Protein AF-A0A914X5Y4-F1 (afdb_monomer)

Organism: NCBI:txid2011161

Solvent-accessible surface area (backbone atoms only — not comparable to full-atom values): 9619 Å² total; per-residue (Å²): 124,76,75,71,82,67,58,56,52,75,44,78,41,60,47,98,86,67,48,79,55,29,43,37,27,22,42,88,87,64,47,80,76,45,76,48,46,77,71,59,37,68,62,69,93,47,37,54,51,41,36,59,77,50,37,36,57,91,54,45,85,73,67,58,74,58,41,65,78,75,48,67,61,57,50,46,67,75,82,82,75,49,47,54,32,26,40,39,40,71,38,90,87,77,73,39,71,38,65,40,50,51,43,75,68,34,71,82,62,80,72,74,42,40,65,74,58,58,75,27,48,41,78,56,92,85,50,91,77,27,58,47,63,38,56,49,59,78,90,51,80,81,52,42,58,42,54,63,48,77,48,68,43,67,64,80,84,128

InterPro domains:
  IPR036691 Endonuclease/exonuclease/phosphatase superfamily [G3DSA:3.60.10.10] (30-157)
  IPR039737 Type I inositol 1,4,5-trisphosphate 5-phosphatase [PTHR12997] (7-156)

Foldseek 3Di:
DCVVQPDWDKDFDADPVRDGQKIWTAGPVRDTDDIDGALFADPDPCQQVCQQVVLVPVCVVVQDDCCCPVVVQQKDFDDPPEGAQAQWDQDPPPRFIGHDGRDDRHNPAGDIDGPVVVVFFDPPVPDPPAWDWYFDPSRDPPHRGTHIDIDGDTDDDD

pLDDT: mean 85.91, std 12.52, range [39.69, 96.5]

Structure (mmCIF, N/CA/C/O backbone):
data_AF-A0A914X5Y4-F1
#
_entry.id   AF-A0A914X5Y4-F1
#
loop_
_atom_site.group_PDB
_atom_site.id
_atom_site.type_symbol
_atom_site.label_atom_id
_atom_site.label_alt_id
_atom_site.label_comp_id
_atom_site.label_asym_id
_atom_site.label_entity_id
_atom_site.label_seq_id
_atom_site.pdbx_PDB_ins_code
_atom_site.Cartn_x
_atom_site.Cartn_y
_atom_site.Cartn_z
_atom_site.occupancy
_atom_site.B_iso_or_equiv
_atom_site.auth_seq_id
_atom_site.auth_comp_id
_atom_site.auth_asym_id
_atom_site.auth_atom_id
_atom_site.pdbx_PDB_model_num
ATOM 1 N N . ASP A 1 1 ? 6.096 -9.945 40.663 1.00 45.53 1 ASP A N 1
ATOM 2 C CA . ASP A 1 1 ? 4.893 -10.628 40.167 1.00 45.53 1 ASP A CA 1
ATOM 3 C C . ASP A 1 1 ? 4.306 -9.833 38.998 1.00 45.53 1 ASP A C 1
ATOM 5 O O . ASP A 1 1 ? 3.613 -8.843 39.199 1.00 45.53 1 ASP A O 1
ATOM 9 N N . PHE A 1 2 ? 4.709 -10.170 37.767 1.00 39.69 2 PHE A N 1
ATOM 10 C CA . PHE A 1 2 ? 4.357 -9.423 36.544 1.00 39.69 2 PHE A CA 1
ATOM 11 C C . PHE A 1 2 ? 2.876 -9.571 36.144 1.00 39.69 2 PHE A C 1
ATOM 13 O O . PHE A 1 2 ? 2.394 -8.830 35.288 1.00 39.69 2 PHE A O 1
ATOM 20 N N . ALA A 1 3 ? 2.141 -10.490 36.782 1.00 52.53 3 ALA A N 1
ATOM 21 C CA . ALA A 1 3 ? 0.744 -10.781 36.470 1.00 52.53 3 ALA A CA 1
ATOM 22 C C . ALA A 1 3 ? -0.216 -9.638 36.850 1.00 52.53 3 ALA A C 1
ATOM 24 O O . ALA A 1 3 ? -1.265 -9.469 36.230 1.00 52.53 3 ALA A O 1
ATOM 25 N N . HIS A 1 4 ? 0.138 -8.802 37.833 1.00 46.12 4 HIS A N 1
ATOM 26 C CA . HIS A 1 4 ? -0.716 -7.683 38.231 1.00 46.12 4 HIS A CA 1
ATOM 27 C C . HIS A 1 4 ? -0.605 -6.470 37.298 1.00 46.12 4 HIS A C 1
ATOM 29 O O . HIS A 1 4 ? -1.584 -5.733 37.155 1.00 46.12 4 HIS A O 1
ATOM 35 N N . THR A 1 5 ? 0.528 -6.263 36.628 1.00 51.12 5 THR A N 1
ATOM 36 C CA . THR A 1 5 ? 0.795 -5.060 35.819 1.00 51.12 5 THR A CA 1
ATOM 37 C C . THR A 1 5 ? 0.073 -5.060 34.464 1.00 51.12 5 THR A C 1
ATOM 39 O O . THR A 1 5 ? -0.031 -4.011 33.841 1.00 51.12 5 THR A O 1
ATOM 42 N N . GLN A 1 6 ? -0.491 -6.197 34.033 1.00 58.25 6 GLN A N 1
ATOM 43 C CA . GLN A 1 6 ? -1.189 -6.350 32.744 1.00 58.25 6 GLN A CA 1
ATOM 44 C C . GLN A 1 6 ? -2.707 -6.573 32.860 1.00 58.25 6 GLN A C 1
ATOM 46 O O . GLN A 1 6 ? -3.321 -7.111 31.941 1.00 58.25 6 GLN A O 1
ATOM 51 N N . ARG A 1 7 ? -3.354 -6.192 33.971 1.00 71.25 7 ARG A N 1
ATOM 52 C CA . ARG A 1 7 ? -4.825 -6.273 34.037 1.00 71.25 7 ARG A CA 1
ATOM 53 C C . ARG A 1 7 ? -5.444 -5.302 33.030 1.00 71.25 7 ARG A C 1
ATOM 55 O O . ARG A 1 7 ? -5.525 -4.108 33.306 1.00 71.25 7 ARG A O 1
ATOM 62 N N . ALA A 1 8 ? -5.859 -5.841 31.890 1.00 84.25 8 ALA A N 1
ATOM 63 C CA . ALA A 1 8 ? -6.696 -5.165 30.922 1.00 84.25 8 ALA A CA 1
ATOM 64 C C . ALA A 1 8 ? -8.167 -5.452 31.238 1.00 84.25 8 ALA A C 1
ATOM 66 O O . ALA A 1 8 ? -8.539 -6.594 31.523 1.00 84.25 8 ALA A O 1
ATOM 67 N N . THR A 1 9 ? -9.004 -4.424 31.180 1.00 90.75 9 THR A N 1
ATOM 68 C CA . THR A 1 9 ? -10.456 -4.581 31.296 1.00 90.75 9 THR A CA 1
ATOM 69 C C . THR A 1 9 ? -11.035 -4.715 29.896 1.00 90.75 9 THR A C 1
ATOM 71 O O . THR A 1 9 ? -10.708 -3.918 29.017 1.00 90.75 9 THR A O 1
ATOM 74 N N . SER A 1 10 ? -11.867 -5.735 29.686 1.00 92.81 10 SER A N 1
ATOM 75 C CA . SER A 1 10 ? -12.529 -5.987 28.403 1.00 92.81 10 SER A CA 1
ATOM 76 C C . SER A 1 10 ? -13.937 -5.400 28.405 1.00 92.81 10 SER A C 1
ATOM 78 O O . SER A 1 10 ? -14.666 -5.536 29.386 1.00 92.81 10 SER A O 1
ATOM 80 N N . TYR A 1 11 ? -14.317 -4.785 27.292 1.00 92.31 11 TYR A N 1
ATOM 81 C CA . TYR A 1 11 ? -15.613 -4.163 27.067 1.00 92.31 11 TYR A CA 1
ATOM 82 C C . TYR A 1 11 ? -16.183 -4.693 25.754 1.00 92.31 11 TYR A C 1
ATOM 84 O O . TYR A 1 11 ? -15.501 -4.664 24.729 1.00 92.31 11 TYR A O 1
ATOM 92 N N . ALA A 1 12 ? -17.425 -5.171 25.778 1.00 92.38 12 ALA A N 1
ATOM 93 C CA . ALA A 1 12 ? -18.160 -5.478 24.558 1.00 92.38 12 ALA A CA 1
ATOM 94 C C . ALA A 1 12 ? -18.824 -4.199 24.037 1.00 92.38 12 ALA A C 1
ATOM 96 O O . ALA A 1 12 ? -19.456 -3.469 24.804 1.00 92.38 12 ALA A O 1
ATOM 97 N N . LYS A 1 13 ? -18.692 -3.939 22.739 1.00 88.00 13 LYS A N 1
ATOM 98 C CA . LYS A 1 13 ? -19.536 -2.982 22.028 1.00 88.00 13 LYS A CA 1
ATOM 99 C C . LYS A 1 13 ? -20.733 -3.725 21.470 1.00 88.00 13 LYS A C 1
ATOM 101 O O . LYS A 1 13 ? -20.567 -4.743 20.801 1.00 88.00 13 LYS A O 1
ATOM 106 N N . THR A 1 14 ? -21.912 -3.216 21.786 1.00 90.12 14 THR A N 1
ATOM 107 C CA . THR A 1 14 ? -23.185 -3.763 21.328 1.00 90.12 14 THR A CA 1
ATOM 108 C C . THR A 1 14 ? -23.859 -2.769 20.395 1.00 90.12 14 THR A C 1
ATOM 110 O O . THR A 1 14 ? -23.837 -1.568 20.671 1.00 90.12 14 THR A O 1
ATOM 113 N N . GLY A 1 15 ? -24.396 -3.278 19.289 1.00 85.31 15 GLY A N 1
ATOM 114 C CA . GLY A 1 15 ? -25.206 -2.515 18.347 1.00 85.31 15 GLY A CA 1
ATOM 115 C C . GLY A 1 15 ? -26.594 -2.208 18.908 1.00 85.31 15 GLY A C 1
ATOM 116 O O . GLY A 1 15 ? -26.965 -2.662 19.995 1.00 85.31 15 GLY A O 1
ATOM 117 N N . GLU A 1 16 ? -27.386 -1.451 18.150 1.00 86.81 16 GLU A N 1
ATOM 118 C CA . GLU A 1 16 ? -28.755 -1.070 18.537 1.00 86.81 16 GLU A CA 1
ATOM 119 C C . GLU A 1 16 ? -29.694 -2.280 18.698 1.00 86.81 16 GLU A C 1
ATOM 121 O O . GLU A 1 16 ? -30.643 -2.235 19.478 1.00 86.81 16 GLU A O 1
ATOM 126 N N . ASP A 1 17 ? -29.406 -3.381 18.003 1.00 91.69 17 ASP A N 1
ATOM 127 C CA . ASP A 1 17 ? -30.137 -4.650 18.076 1.00 91.69 17 ASP A CA 1
ATOM 128 C C . ASP A 1 17 ? -29.648 -5.583 19.205 1.00 91.69 17 ASP A C 1
ATOM 130 O O . ASP A 1 17 ? -30.158 -6.693 19.370 1.00 91.69 17 ASP A O 1
ATOM 134 N N . GLY A 1 18 ? -28.662 -5.143 19.995 1.00 87.56 18 GLY A N 1
ATOM 135 C CA . GLY A 1 18 ? -28.056 -5.913 21.079 1.00 87.56 18 GLY A CA 1
ATOM 136 C C . GLY A 1 18 ? -27.002 -6.932 20.632 1.00 87.56 18 GLY A C 1
ATOM 137 O O . GLY A 1 18 ? -26.467 -7.654 21.479 1.00 87.56 18 GLY A O 1
ATOM 138 N N . THR A 1 19 ? -26.667 -7.004 19.341 1.00 89.62 19 THR A N 1
ATOM 139 C CA . THR A 1 19 ? -25.588 -7.874 18.851 1.00 89.62 19 THR A CA 1
ATOM 140 C C . THR A 1 19 ? -24.215 -7.327 19.236 1.00 89.62 19 THR A C 1
ATOM 142 O O . THR A 1 19 ? -24.016 -6.120 19.350 1.00 89.62 19 THR A O 1
ATOM 145 N N . ILE A 1 20 ? -23.244 -8.212 19.487 1.00 89.06 20 ILE A N 1
ATOM 146 C CA . ILE A 1 20 ? -21.866 -7.797 19.787 1.00 89.06 20 ILE A CA 1
ATOM 147 C C . ILE A 1 20 ? -21.171 -7.429 18.473 1.00 89.06 20 ILE A C 1
ATOM 149 O O . ILE A 1 20 ? -20.857 -8.303 17.669 1.00 89.06 20 ILE A O 1
ATOM 153 N N . GLU A 1 21 ? -20.881 -6.145 18.289 1.00 91.31 21 GLU A N 1
ATOM 154 C CA . GLU A 1 21 ? -20.208 -5.604 17.099 1.00 91.31 21 GLU A CA 1
ATOM 155 C C . GLU A 1 21 ? -18.690 -5.484 17.283 1.00 91.31 21 GLU A C 1
ATOM 157 O O . GLU A 1 21 ? -17.931 -5.356 16.316 1.00 91.31 21 GLU A O 1
ATOM 162 N N . GLY A 1 22 ? -18.219 -5.546 18.531 1.00 92.69 22 GLY A N 1
ATOM 163 C CA . GLY A 1 22 ? -16.795 -5.527 18.806 1.00 92.69 22 GLY A CA 1
ATOM 164 C C . GLY A 1 22 ? -16.408 -5.751 20.256 1.00 92.69 22 GLY A C 1
ATOM 165 O O . GLY A 1 22 ? -17.231 -5.769 21.171 1.00 92.69 22 GLY A O 1
ATOM 166 N N . ILE A 1 23 ? -15.108 -5.918 20.459 1.00 93.69 23 ILE A N 1
ATOM 167 C CA . ILE A 1 23 ? -14.472 -6.112 21.758 1.00 93.69 23 ILE A CA 1
ATOM 168 C C . ILE A 1 23 ? -13.321 -5.121 21.862 1.00 93.69 23 ILE A C 1
ATOM 170 O O . ILE A 1 23 ? -12.468 -5.050 20.979 1.00 93.69 23 ILE A O 1
ATOM 174 N N . GLU A 1 24 ? -13.264 -4.378 22.959 1.00 93.44 24 GLU A N 1
ATOM 175 C CA . GLU A 1 24 ? -12.184 -3.446 23.262 1.00 93.44 24 GLU A CA 1
ATOM 176 C C . GLU A 1 24 ? -11.546 -3.812 24.602 1.00 93.44 24 GLU A C 1
ATOM 178 O O . GLU A 1 24 ? -12.241 -4.062 25.584 1.00 93.44 24 GLU A O 1
ATOM 183 N N . GLN A 1 25 ? -10.218 -3.827 24.661 1.00 92.94 25 GLN A N 1
ATOM 184 C CA . GLN A 1 25 ? -9.470 -3.999 25.902 1.00 92.94 25 GLN A CA 1
ATOM 185 C C . GLN A 1 25 ? -8.720 -2.717 26.231 1.00 92.94 25 GLN A C 1
ATOM 187 O O . GLN A 1 25 ? -8.014 -2.172 25.377 1.00 92.94 25 GLN A O 1
ATOM 192 N N . ARG A 1 26 ? -8.853 -2.248 27.473 1.00 91.88 26 ARG A N 1
ATOM 193 C CA . ARG A 1 26 ? -8.152 -1.061 27.974 1.00 91.88 26 ARG A CA 1
ATOM 194 C C . ARG A 1 26 ? -7.227 -1.405 29.123 1.00 91.88 26 ARG A C 1
ATOM 196 O O . ARG A 1 26 ? -7.557 -2.264 29.940 1.00 91.88 26 ARG A O 1
ATOM 203 N N . ASP A 1 27 ? -6.098 -0.715 29.203 1.00 89.88 27 ASP A N 1
ATOM 204 C CA . ASP A 1 27 ? -5.248 -0.765 30.387 1.00 89.88 27 ASP A CA 1
ATOM 205 C C . ASP A 1 27 ? -5.843 0.037 31.560 1.00 89.88 27 ASP A C 1
ATOM 207 O O . ASP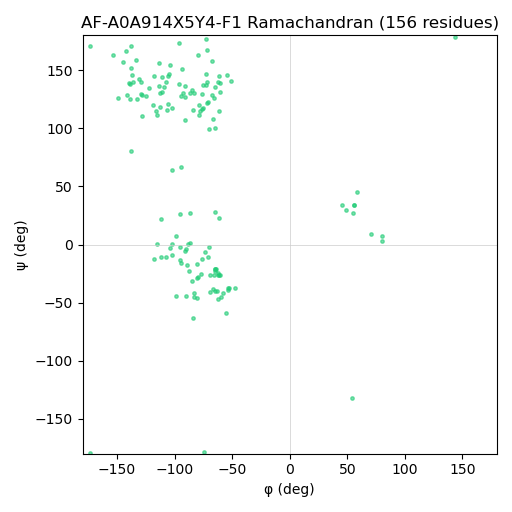 A 1 27 ? -6.928 0.616 31.476 1.00 89.88 27 ASP A O 1
ATOM 211 N N . ARG A 1 28 ? -5.113 0.075 32.678 1.00 88.00 28 ARG A N 1
ATOM 212 C CA . ARG A 1 28 ? -5.520 0.797 33.893 1.00 88.00 28 ARG A CA 1
ATOM 213 C C . ARG A 1 28 ? -5.606 2.315 33.716 1.00 88.00 28 ARG A C 1
ATOM 215 O O . ARG A 1 28 ? -6.304 2.960 34.489 1.00 88.00 28 ARG A O 1
ATOM 222 N N . GLU A 1 29 ? -4.904 2.872 32.734 1.00 89.06 29 GLU A N 1
ATOM 223 C CA . GLU A 1 29 ? -4.938 4.298 32.385 1.00 89.06 29 GLU A CA 1
ATOM 224 C C . GLU A 1 29 ? -6.058 4.601 31.372 1.00 89.06 29 GLU A C 1
ATOM 226 O O . GLU A 1 29 ? -6.235 5.742 30.953 1.00 89.06 29 GLU A O 1
ATOM 231 N N . GLY A 1 30 ? -6.830 3.585 30.968 1.00 86.50 30 GLY A N 1
ATOM 232 C CA . GLY A 1 30 ? -7.902 3.707 29.988 1.00 86.50 30 GLY A CA 1
ATOM 233 C C . GLY A 1 30 ? -7.421 3.713 28.536 1.00 86.50 30 GLY A C 1
ATOM 234 O O . GLY A 1 30 ? -8.236 3.926 27.634 1.00 86.50 30 GLY A O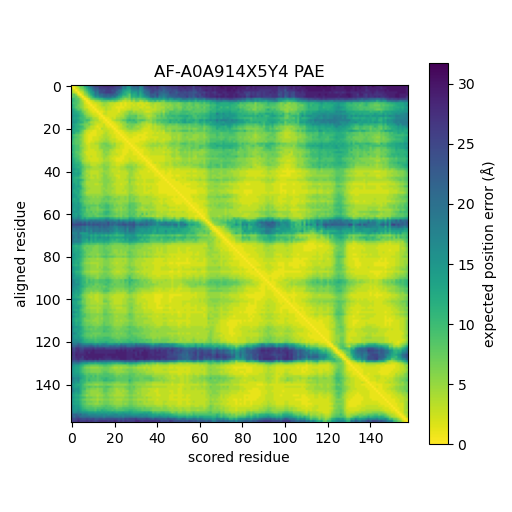 1
ATOM 235 N N . ARG A 1 31 ? -6.133 3.462 28.271 1.00 87.50 31 ARG A N 1
ATOM 236 C CA . ARG A 1 31 ? -5.598 3.390 26.905 1.00 87.50 31 ARG A CA 1
ATOM 237 C C . ARG A 1 31 ? -6.059 2.104 26.237 1.00 87.50 31 ARG A C 1
ATOM 239 O O . ARG A 1 31 ? -6.024 1.035 26.842 1.00 87.50 31 ARG A O 1
ATOM 246 N N . LYS A 1 32 ? -6.462 2.205 24.971 1.00 89.44 32 LYS A N 1
ATOM 247 C CA . LYS A 1 32 ? -6.871 1.050 24.163 1.00 89.44 32 LYS A CA 1
ATOM 248 C C . LYS A 1 32 ? -5.649 0.204 23.816 1.00 89.44 32 LYS A C 1
ATOM 250 O O . LYS A 1 32 ? -4.695 0.713 23.233 1.00 89.44 32 LYS A O 1
ATOM 255 N N . LEU A 1 33 ? -5.696 -1.067 24.194 1.00 87.75 33 LEU A N 1
ATOM 256 C CA . LEU A 1 33 ? -4.655 -2.055 23.916 1.00 87.75 33 LEU A CA 1
ATOM 257 C C . LEU A 1 33 ? -5.019 -2.924 22.716 1.00 87.75 33 LEU A C 1
ATOM 259 O O . LEU A 1 33 ? -4.177 -3.199 21.867 1.00 87.75 33 LEU A O 1
ATOM 263 N N . VAL A 1 34 ? -6.273 -3.373 22.678 1.00 89.50 34 VAL A N 1
ATOM 264 C CA . VAL A 1 34 ? -6.804 -4.258 21.642 1.00 89.50 34 VAL A CA 1
ATOM 265 C C . VAL A 1 34 ? -8.195 -3.773 21.277 1.00 89.50 34 VAL A C 1
ATOM 267 O O . VAL A 1 34 ? -8.990 -3.410 22.146 1.00 89.50 34 VAL A O 1
ATOM 270 N N . THR A 1 35 ? -8.511 -3.767 19.989 1.00 92.00 35 THR A N 1
ATOM 271 C CA . THR A 1 35 ? -9.876 -3.564 19.507 1.00 92.00 35 THR A CA 1
ATOM 272 C C . THR A 1 35 ? -10.134 -4.514 18.353 1.00 92.00 35 THR A C 1
ATOM 274 O O . THR A 1 35 ? -9.387 -4.524 17.377 1.00 92.00 35 THR A O 1
ATOM 277 N N . VAL A 1 36 ? -11.188 -5.309 18.479 1.00 91.94 36 VAL A N 1
ATOM 278 C CA . VAL A 1 36 ? -11.679 -6.221 17.448 1.00 91.94 36 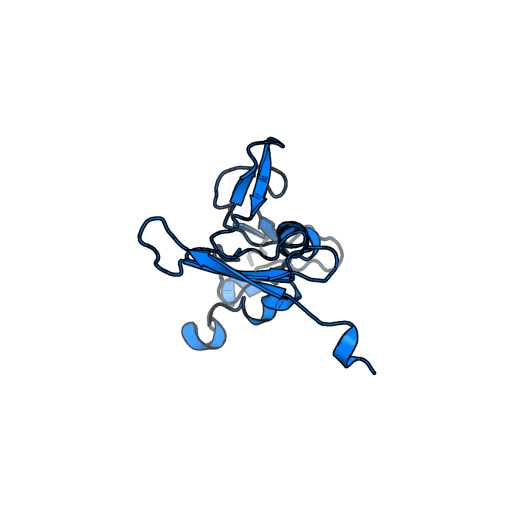VAL A CA 1
ATOM 279 C C . VAL A 1 36 ? -13.066 -5.743 17.065 1.00 91.94 36 VAL A C 1
ATOM 281 O O . VAL A 1 36 ? -13.963 -5.755 17.896 1.00 91.94 36 VAL A O 1
ATOM 284 N N . GLU A 1 37 ? -13.224 -5.294 15.829 1.00 91.50 37 GLU A N 1
ATOM 285 C CA . GLU A 1 37 ? -14.470 -4.764 15.273 1.00 91.50 37 GLU A CA 1
ATOM 286 C C . GLU A 1 37 ? -14.549 -5.168 13.798 1.00 91.50 37 GLU A C 1
ATOM 288 O O . GLU A 1 37 ? -13.521 -5.424 13.156 1.00 91.50 37 GLU A O 1
ATOM 293 N N . SER A 1 38 ? -15.757 -5.201 13.238 1.00 88.88 38 SER A N 1
ATOM 294 C CA . SER A 1 38 ? -15.927 -5.363 11.794 1.00 88.88 38 SER A CA 1
ATOM 295 C C . SER A 1 38 ? -15.296 -4.194 11.039 1.00 88.88 38 SER A C 1
ATOM 297 O O . SER A 1 38 ? -15.443 -3.045 11.446 1.00 88.88 38 SER A O 1
ATOM 299 N N . GLN A 1 39 ? -14.637 -4.480 9.912 1.00 89.75 39 GLN A N 1
ATOM 300 C CA . GLN A 1 39 ? -14.029 -3.461 9.044 1.00 89.75 39 GLN A CA 1
ATOM 301 C C . GLN A 1 39 ? -13.037 -2.538 9.774 1.00 89.75 39 GLN A C 1
ATOM 303 O O . GLN A 1 39 ? -12.932 -1.359 9.452 1.00 89.75 39 GLN A O 1
ATOM 308 N N . ARG A 1 40 ? -12.294 -3.054 10.760 1.00 91.69 40 ARG A N 1
ATOM 309 C CA . ARG A 1 40 ? -11.231 -2.306 11.436 1.00 91.69 40 ARG A CA 1
ATOM 310 C C . ARG A 1 40 ? -9.864 -2.876 11.090 1.00 91.69 40 ARG A C 1
ATOM 312 O O . ARG A 1 40 ? -9.611 -4.069 11.226 1.00 91.69 40 ARG A O 1
ATOM 319 N N . PHE A 1 41 ? -8.956 -1.989 10.719 1.00 93.38 41 PHE A N 1
ATOM 320 C CA . PHE A 1 41 ? -7.531 -2.243 10.623 1.00 93.38 41 PHE A CA 1
ATOM 321 C C . PHE A 1 41 ? -6.786 -1.035 11.197 1.00 93.38 41 PHE A C 1
ATOM 323 O O . PHE A 1 41 ? -6.353 -0.133 10.487 1.00 93.38 41 PHE A O 1
ATOM 330 N N . ASP A 1 42 ? -6.689 -0.990 12.522 1.00 92.56 42 ASP A N 1
ATOM 331 C CA . ASP A 1 42 ? -6.178 0.165 13.248 1.00 92.56 42 ASP A CA 1
ATOM 332 C C . ASP A 1 42 ? -5.162 -0.275 14.301 1.00 92.56 42 ASP A C 1
ATOM 334 O O . ASP A 1 42 ? -5.474 -1.076 15.177 1.00 92.56 42 ASP A O 1
ATOM 338 N N . LEU A 1 43 ? -3.960 0.299 14.240 1.00 92.06 43 LEU A N 1
ATOM 339 C CA . LEU A 1 43 ? -2.900 0.086 15.234 1.00 92.06 43 LEU A CA 1
ATOM 340 C C . LEU A 1 43 ? -2.928 1.200 16.295 1.00 92.06 43 LEU A C 1
ATOM 342 O O . LEU A 1 43 ? -1.903 1.563 16.868 1.00 92.06 43 LEU A O 1
ATOM 346 N N . HIS A 1 44 ? -4.095 1.805 16.510 1.00 91.25 44 HIS A N 1
ATOM 347 C CA . HIS A 1 44 ? -4.303 2.934 17.404 1.00 91.25 44 HIS A CA 1
ATOM 348 C C . HIS A 1 44 ? -3.357 4.102 17.074 1.00 91.25 44 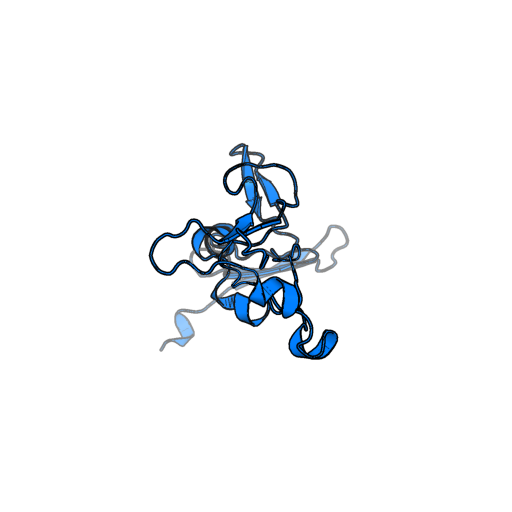HIS A C 1
ATOM 350 O O . HIS A 1 44 ? -3.229 4.521 15.920 1.00 91.25 44 HIS A O 1
ATOM 356 N N . THR A 1 45 ? -2.695 4.669 18.077 1.00 89.31 45 THR A N 1
ATOM 357 C CA . THR A 1 45 ? -1.875 5.879 17.937 1.00 89.31 45 THR A CA 1
ATOM 358 C C . THR A 1 45 ? -0.651 5.690 17.042 1.00 89.31 45 THR A C 1
ATOM 360 O O . THR A 1 45 ? -0.144 6.671 16.506 1.00 89.31 45 THR A O 1
ATOM 363 N N . ILE A 1 46 ? -0.193 4.453 16.825 1.00 92.12 46 ILE A N 1
ATOM 364 C CA . ILE A 1 46 ? 1.013 4.174 16.034 1.00 92.12 46 ILE A CA 1
ATOM 365 C C . ILE A 1 46 ? 0.726 3.852 14.564 1.00 92.12 46 ILE A C 1
ATOM 367 O O . ILE A 1 46 ? 1.674 3.644 13.817 1.00 92.12 46 ILE A O 1
ATOM 371 N N . HIS A 1 47 ? -0.538 3.808 14.129 1.00 93.94 47 HIS A N 1
ATOM 372 C CA . HIS A 1 47 ? -0.913 3.333 12.790 1.00 93.94 47 HIS A CA 1
ATOM 373 C C . HIS A 1 47 ? -0.187 4.071 11.655 1.00 93.94 47 HIS A C 1
ATOM 375 O O . HIS A 1 47 ? 0.574 3.463 10.899 1.00 93.94 47 HIS A O 1
ATOM 381 N N . ASP A 1 48 ? -0.341 5.393 11.583 1.00 93.56 48 ASP A N 1
ATOM 382 C CA . ASP A 1 48 ? 0.338 6.195 10.568 1.00 93.56 48 ASP A CA 1
ATOM 383 C C . ASP A 1 48 ? 1.855 6.177 10.738 1.00 93.56 48 ASP A C 1
ATOM 385 O O . ASP A 1 48 ? 2.575 6.060 9.752 1.00 93.56 48 ASP A O 1
ATOM 389 N N . TRP A 1 49 ? 2.363 6.236 11.971 1.00 93.75 49 TRP A N 1
ATOM 390 C CA . TRP A 1 49 ? 3.804 6.182 12.230 1.00 93.75 49 TRP A CA 1
ATOM 391 C C . TRP A 1 49 ? 4.426 4.879 11.709 1.00 93.75 49 TRP A C 1
ATOM 393 O O . TRP A 1 49 ? 5.453 4.909 11.026 1.00 93.75 49 TRP A O 1
ATOM 403 N N . PHE A 1 50 ? 3.769 3.749 11.966 1.00 95.38 50 PHE A N 1
ATOM 404 C CA . PHE A 1 50 ? 4.219 2.414 11.591 1.00 95.38 50 PHE A CA 1
ATOM 405 C C . PHE A 1 50 ? 4.328 2.257 10.070 1.00 95.38 50 PHE A C 1
ATOM 407 O O . PHE A 1 50 ? 5.351 1.788 9.563 1.00 95.38 50 PHE A O 1
ATOM 414 N N . PHE A 1 51 ? 3.308 2.686 9.322 1.00 94.44 51 PHE A N 1
ATOM 415 C CA . PHE A 1 51 ? 3.296 2.544 7.864 1.00 94.44 51 PHE A CA 1
ATOM 416 C C . PHE A 1 51 ? 4.011 3.678 7.128 1.00 94.44 51 PHE A C 1
ATOM 418 O O . PHE A 1 51 ? 4.604 3.430 6.081 1.00 94.44 51 PHE A O 1
ATOM 425 N N . ARG A 1 52 ? 4.006 4.907 7.655 1.00 91.81 52 ARG A N 1
ATOM 426 C CA . ARG A 1 52 ? 4.636 6.072 7.016 1.00 91.81 52 ARG A CA 1
ATOM 427 C C . ARG A 1 52 ? 6.120 6.158 7.327 1.00 91.81 52 ARG A C 1
ATOM 429 O O . ARG A 1 52 ? 6.932 6.066 6.413 1.00 91.81 52 ARG A O 1
ATOM 436 N N . LEU A 1 53 ? 6.473 6.327 8.602 1.00 90.50 53 LEU A N 1
ATOM 437 C CA . LEU A 1 53 ? 7.867 6.511 9.010 1.00 90.50 53 LEU A CA 1
ATOM 438 C C . LEU A 1 53 ? 8.588 5.167 9.090 1.00 90.50 53 LEU A C 1
ATOM 440 O O . LEU A 1 53 ? 9.674 5.010 8.540 1.00 90.50 53 LEU A O 1
ATOM 444 N N . GLY A 1 54 ? 7.940 4.180 9.709 1.00 92.44 54 GLY A N 1
ATOM 445 C CA . GLY A 1 54 ? 8.446 2.814 9.808 1.00 92.44 54 GLY A CA 1
ATOM 446 C C . GLY A 1 54 ? 8.357 2.024 8.504 1.00 92.44 54 GLY A C 1
ATOM 447 O O . GLY A 1 54 ? 8.855 0.901 8.456 1.00 92.44 54 GLY A O 1
ATOM 448 N N . ARG A 1 55 ? 7.718 2.574 7.456 1.00 92.25 55 ARG A N 1
ATOM 449 C CA . ARG A 1 55 ? 7.522 1.946 6.134 1.00 92.25 55 ARG A CA 1
ATOM 450 C C . ARG A 1 55 ? 7.065 0.488 6.237 1.00 92.25 55 ARG A C 1
ATOM 452 O O . ARG A 1 55 ? 7.522 -0.350 5.469 1.00 92.25 55 ARG A O 1
ATOM 459 N N . GLY A 1 56 ? 6.271 0.163 7.260 1.00 91.19 56 GLY A N 1
ATOM 460 C CA . GLY A 1 56 ? 5.800 -1.187 7.561 1.00 91.19 56 GLY A CA 1
ATOM 461 C C . GLY A 1 56 ? 6.886 -2.274 7.585 1.00 91.19 56 GLY A C 1
ATOM 462 O O . GLY A 1 56 ? 6.579 -3.425 7.278 1.00 91.19 56 GLY A O 1
ATOM 463 N N . GLN A 1 57 ? 8.144 -1.960 7.932 1.00 88.12 57 GLN A N 1
ATOM 464 C CA . GLN A 1 57 ? 9.266 -2.914 7.836 1.00 88.12 57 GLN A CA 1
ATOM 465 C C . GLN A 1 57 ? 8.992 -4.246 8.555 1.00 88.12 57 GLN A C 1
ATOM 467 O O . GLN A 1 57 ? 9.330 -5.306 8.035 1.00 88.12 57 GLN A O 1
ATOM 472 N N . MET A 1 58 ? 8.308 -4.219 9.704 1.00 88.12 58 MET A N 1
ATOM 473 C CA . MET A 1 58 ? 7.984 -5.432 10.471 1.00 88.12 58 MET A CA 1
ATOM 474 C C . MET A 1 58 ? 7.016 -6.385 9.751 1.00 88.12 58 MET A C 1
ATOM 476 O O . MET A 1 58 ? 7.041 -7.592 10.001 1.00 88.12 58 MET A O 1
ATOM 480 N N . VAL A 1 59 ? 6.175 -5.862 8.854 1.00 88.50 59 VAL A N 1
ATOM 481 C CA . VAL A 1 59 ? 5.217 -6.647 8.056 1.00 88.50 59 VAL A CA 1
ATOM 482 C C . VAL A 1 59 ? 5.665 -6.823 6.608 1.00 88.50 59 VAL A C 1
ATOM 484 O O . VAL A 1 59 ? 5.031 -7.560 5.859 1.00 88.50 59 VAL A O 1
ATOM 487 N N . LYS A 1 60 ? 6.798 -6.230 6.214 1.00 80.69 60 LYS A N 1
ATOM 488 C CA . LYS A 1 60 ? 7.325 -6.291 4.845 1.00 80.69 60 LYS A CA 1
ATOM 489 C C . LYS A 1 60 ? 7.636 -7.720 4.383 1.00 80.69 60 LYS A C 1
ATOM 491 O O . LYS A 1 60 ? 7.523 -8.011 3.201 1.00 80.69 60 LYS A O 1
ATOM 496 N N . LYS A 1 61 ? 7.936 -8.648 5.297 1.00 83.38 61 LYS A N 1
ATOM 497 C CA . LYS A 1 61 ? 8.073 -10.083 4.968 1.00 83.38 61 LYS A CA 1
ATOM 498 C C . LYS A 1 61 ? 6.787 -10.720 4.427 1.00 83.38 61 LYS A C 1
ATOM 500 O O . LYS A 1 61 ? 6.857 -11.709 3.712 1.00 83.38 61 LYS A O 1
ATOM 505 N N . TYR A 1 62 ? 5.629 -10.153 4.762 1.00 82.50 62 TYR A N 1
ATOM 506 C CA . TYR A 1 62 ? 4.328 -10.561 4.233 1.00 82.50 62 TYR A CA 1
ATOM 507 C C . TYR A 1 62 ? 3.949 -9.767 2.974 1.00 82.50 62 TYR A C 1
ATOM 509 O O . TYR A 1 62 ? 2.960 -10.081 2.326 1.00 82.50 62 TYR A O 1
ATOM 517 N N . ASN A 1 63 ? 4.754 -8.762 2.607 1.00 77.62 63 ASN A N 1
ATOM 518 C CA . ASN A 1 63 ? 4.622 -7.949 1.398 1.00 77.62 63 ASN A CA 1
ATOM 519 C C . ASN A 1 63 ? 5.327 -8.578 0.175 1.00 77.62 63 ASN A C 1
ATOM 521 O O . ASN A 1 63 ? 5.787 -7.887 -0.739 1.00 77.62 63 ASN A O 1
ATOM 525 N N . GLY A 1 64 ? 5.456 -9.900 0.151 1.00 68.38 64 GLY A N 1
ATOM 526 C CA . GLY A 1 64 ? 5.818 -10.603 -1.068 1.00 68.38 64 GLY A CA 1
ATOM 527 C C . GLY A 1 64 ? 4.551 -10.835 -1.868 1.00 68.38 64 GLY A C 1
ATOM 528 O O . GLY A 1 64 ? 3.697 -11.605 -1.428 1.00 68.38 64 GLY A O 1
ATOM 529 N N . GLU A 1 65 ? 4.439 -10.246 -3.061 1.00 63.09 65 GLU A N 1
ATOM 530 C CA . GLU A 1 65 ? 3.707 -10.986 -4.083 1.00 63.09 65 GLU A CA 1
ATOM 531 C C . GLU A 1 65 ? 4.376 -12.353 -4.182 1.00 63.09 65 GLU A C 1
ATOM 533 O O . GLU A 1 65 ? 5.592 -12.481 -4.000 1.00 63.09 65 GLU A O 1
ATOM 538 N N . LEU A 1 66 ? 3.592 -13.386 -4.447 1.00 60.38 66 LEU A N 1
ATOM 539 C CA . LEU A 1 66 ? 4.075 -14.749 -4.597 1.00 60.38 66 LEU A CA 1
ATOM 540 C C . LEU A 1 66 ? 5.077 -14.893 -5.763 1.00 60.38 66 LEU A C 1
ATOM 542 O O . LEU A 1 66 ? 5.214 -15.986 -6.260 1.00 60.38 66 LEU A O 1
ATOM 546 N N . ALA A 1 67 ? 5.779 -13.863 -6.241 1.00 60.91 67 ALA A N 1
ATOM 547 C CA . ALA A 1 67 ? 6.557 -13.820 -7.473 1.00 60.91 67 ALA A CA 1
ATOM 548 C C . ALA A 1 67 ? 7.496 -15.020 -7.690 1.00 60.91 67 ALA A C 1
ATOM 550 O O . ALA A 1 67 ? 7.584 -15.529 -8.806 1.00 60.91 67 ALA A O 1
ATOM 551 N N . GLN A 1 68 ? 8.124 -15.549 -6.635 1.00 62.44 68 GLN A N 1
ATOM 552 C CA . GLN A 1 68 ? 8.898 -16.796 -6.732 1.00 62.44 68 GLN A CA 1
ATOM 553 C C . GLN A 1 68 ? 8.021 -18.030 -7.016 1.00 62.44 68 GLN A C 1
ATOM 555 O O . GLN A 1 68 ? 8.394 -18.885 -7.811 1.00 62.44 68 GLN A O 1
ATOM 560 N N . VAL A 1 69 ? 6.831 -18.099 -6.422 1.00 67.06 69 VAL A N 1
ATOM 561 C CA . VAL A 1 69 ? 5.844 -19.180 -6.576 1.00 67.06 69 VAL A CA 1
ATOM 562 C C . VAL A 1 69 ? 4.962 -19.000 -7.828 1.00 67.06 69 VAL A C 1
ATOM 564 O O . VAL A 1 69 ? 4.753 -19.949 -8.570 1.00 67.06 69 VAL A O 1
ATOM 567 N N . VAL A 1 70 ? 4.458 -17.792 -8.090 1.00 72.75 70 VAL A N 1
ATOM 568 C CA . VAL A 1 70 ? 3.509 -17.447 -9.163 1.00 72.75 70 VAL A CA 1
ATOM 569 C C . VAL A 1 70 ? 4.209 -17.218 -10.497 1.00 72.75 70 VAL A C 1
ATOM 571 O O . VAL A 1 70 ? 3.728 -17.696 -11.520 1.00 72.75 70 VAL A O 1
ATOM 574 N N . PHE A 1 71 ? 5.355 -16.531 -10.513 1.00 80.62 71 PHE A N 1
ATOM 575 C CA . PHE A 1 71 ? 6.081 -16.242 -11.757 1.00 80.62 71 PHE A CA 1
ATOM 576 C C . PHE A 1 71 ? 7.289 -17.159 -11.975 1.00 80.62 71 PHE A C 1
ATOM 578 O O . PHE A 1 71 ? 7.986 -17.014 -12.980 1.00 80.62 71 PHE A O 1
ATOM 585 N N . GLY A 1 72 ? 7.547 -18.105 -11.064 1.00 81.81 72 GLY A N 1
ATOM 586 C CA . GLY A 1 72 ? 8.645 -19.06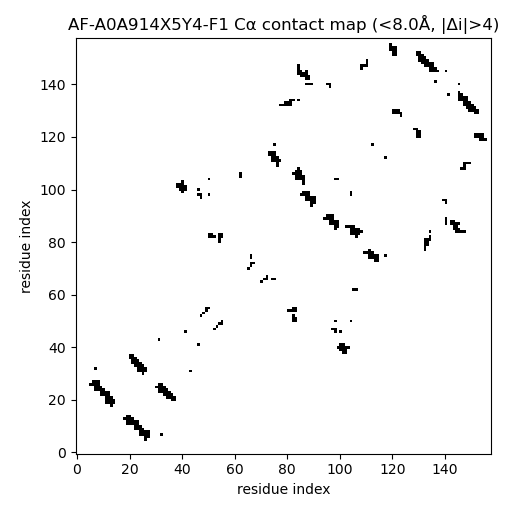9 -11.180 1.00 81.81 72 GLY A CA 1
ATOM 587 C C . GLY A 1 72 ? 10.011 -18.403 -11.356 1.00 81.81 72 GLY A C 1
ATOM 588 O O . GLY A 1 72 ? 10.825 -18.880 -12.144 1.00 81.81 72 GLY A O 1
ATOM 589 N N . GLY A 1 73 ? 10.214 -17.239 -10.728 1.00 81.94 73 GLY A N 1
ATOM 590 C CA . GLY A 1 73 ? 11.448 -16.452 -10.837 1.00 81.94 73 GLY A CA 1
ATOM 591 C C . GLY A 1 73 ? 11.680 -15.771 -12.194 1.00 81.94 73 GLY A C 1
ATOM 592 O O . GLY A 1 73 ? 12.759 -15.232 -12.424 1.00 81.94 73 GLY A O 1
ATOM 593 N N . LYS A 1 74 ? 10.701 -15.775 -13.112 1.00 87.06 74 LYS A N 1
ATOM 594 C CA . LYS A 1 74 ? 10.835 -15.148 -14.444 1.00 87.06 74 LYS A CA 1
ATOM 595 C C . LYS A 1 74 ? 10.698 -13.627 -14.421 1.00 87.06 74 LYS A C 1
ATOM 597 O O . LYS A 1 74 ? 11.188 -12.962 -15.337 1.00 87.06 74 LYS A O 1
ATOM 602 N N . LEU A 1 75 ? 9.999 -13.109 -13.413 1.00 90.06 75 LEU A N 1
ATOM 603 C CA . LEU A 1 75 ? 9.852 -11.685 -13.155 1.00 90.06 75 LEU A CA 1
ATOM 604 C C . LEU A 1 75 ? 10.666 -11.297 -11.922 1.00 90.06 75 LEU A C 1
ATOM 606 O O . LEU A 1 75 ? 10.707 -12.025 -10.930 1.00 90.06 75 LEU A O 1
ATOM 610 N N . LEU A 1 76 ? 11.303 -10.144 -12.031 1.00 88.06 76 LEU A N 1
ATOM 611 C CA . LEU A 1 76 ? 12.142 -9.488 -11.048 1.00 88.06 76 LEU A CA 1
ATOM 612 C C . LEU A 1 76 ? 11.451 -8.198 -10.601 1.00 88.06 76 LEU A C 1
ATOM 614 O O . LEU A 1 76 ? 10.625 -7.635 -11.324 1.00 88.06 76 LEU A O 1
ATOM 618 N N . GLU A 1 77 ? 11.805 -7.746 -9.406 1.00 89.62 77 GLU A N 1
ATOM 619 C CA . GLU A 1 77 ? 11.334 -6.499 -8.820 1.00 89.62 77 GLU A CA 1
ATOM 620 C C . GLU A 1 77 ? 12.510 -5.822 -8.115 1.00 89.62 77 GLU A C 1
ATOM 622 O O . GLU A 1 77 ? 13.286 -6.491 -7.424 1.00 89.62 77 GLU A O 1
ATOM 627 N N . GLU A 1 78 ? 12.616 -4.500 -8.249 1.00 89.38 78 GLU A N 1
ATOM 628 C CA . GLU A 1 78 ? 13.579 -3.728 -7.473 1.00 89.38 78 GLU A CA 1
ATOM 629 C C . GLU A 1 78 ? 13.205 -3.734 -5.988 1.00 89.38 78 GLU A C 1
ATOM 631 O O . GLU A 1 78 ? 12.051 -3.919 -5.590 1.00 89.38 78 GLU A O 1
ATOM 636 N N . SER A 1 79 ? 14.188 -3.486 -5.127 1.00 87.44 79 SER A N 1
ATOM 637 C CA . SER A 1 79 ? 13.937 -3.460 -3.686 1.00 87.44 79 SER A CA 1
ATOM 638 C C . SER A 1 79 ? 12.934 -2.361 -3.306 1.00 87.44 79 SER A C 1
ATOM 640 O O . SER A 1 79 ? 13.215 -1.168 -3.398 1.00 87.44 79 SER A O 1
ATOM 642 N N . VAL A 1 80 ? 11.763 -2.765 -2.806 1.00 89.25 80 VAL A N 1
ATOM 643 C CA . VAL A 1 80 ? 10.706 -1.844 -2.355 1.00 89.25 80 VAL A CA 1
ATOM 644 C C . VAL A 1 80 ? 11.139 -1.129 -1.071 1.00 89.25 80 VAL A C 1
ATOM 646 O O . VAL A 1 80 ? 11.042 -1.683 0.028 1.00 89.25 80 VAL A O 1
ATOM 649 N N . PHE A 1 81 ? 11.625 0.107 -1.179 1.00 89.19 81 PHE A N 1
ATOM 650 C CA . PHE A 1 81 ? 12.000 0.935 -0.021 1.00 89.19 81 PHE A CA 1
ATOM 651 C C . PHE A 1 81 ? 10.975 2.008 0.338 1.00 89.19 81 PHE A C 1
ATOM 653 O O . PHE A 1 81 ? 11.117 2.640 1.385 1.00 89.19 81 PHE A O 1
ATOM 660 N N . PHE A 1 82 ? 9.958 2.220 -0.493 1.00 92.44 82 PHE A N 1
ATOM 661 C CA . PHE A 1 82 ? 8.883 3.177 -0.249 1.00 92.44 82 PHE A CA 1
ATOM 662 C C . PHE A 1 82 ? 7.831 2.620 0.726 1.00 92.44 82 PHE A C 1
ATOM 664 O O . PHE A 1 82 ? 7.785 1.422 1.009 1.00 92.44 82 PHE A O 1
ATOM 671 N N . ARG A 1 83 ? 7.010 3.508 1.294 1.00 94.00 83 ARG A N 1
ATOM 672 C CA . ARG A 1 83 ? 5.865 3.163 2.159 1.00 94.00 83 ARG A CA 1
ATOM 673 C C . ARG A 1 83 ? 4.708 2.557 1.340 1.00 94.00 83 ARG A C 1
ATOM 675 O O . ARG A 1 83 ? 4.761 2.641 0.120 1.00 94.00 83 ARG A O 1
ATOM 682 N N . PRO A 1 84 ? 3.675 1.952 1.953 1.00 95.19 84 PRO A N 1
ATOM 683 C CA . PRO A 1 84 ? 2.541 1.409 1.202 1.00 95.19 84 PRO A CA 1
ATOM 684 C C . PRO A 1 84 ? 1.934 2.419 0.214 1.00 95.19 84 PRO A C 1
ATOM 686 O O . PRO A 1 84 ? 1.822 3.608 0.526 1.00 95.19 84 PRO A O 1
ATOM 689 N N . SER A 1 85 ? 1.538 1.953 -0.973 1.00 95.31 85 SER A N 1
ATOM 690 C CA . SER A 1 85 ? 0.953 2.792 -2.032 1.00 95.31 85 SER A CA 1
ATOM 691 C C . SER A 1 85 ? -0.532 3.087 -1.810 1.00 95.31 85 SER A C 1
ATOM 693 O O . SER A 1 85 ? -1.071 4.030 -2.382 1.00 95.31 85 SER A O 1
ATOM 695 N N . ARG A 1 86 ? -1.187 2.318 -0.939 1.00 95.06 86 ARG A N 1
ATOM 696 C CA . ARG A 1 86 ? -2.598 2.441 -0.556 1.00 95.06 86 ARG A CA 1
ATOM 697 C C . ARG A 1 86 ? -2.791 1.875 0.859 1.00 95.06 86 ARG A C 1
ATOM 699 O O . ARG A 1 86 ? -1.923 1.157 1.341 1.00 95.06 86 ARG A O 1
ATOM 706 N N . HIS A 1 87 ? -3.865 2.153 1.587 1.00 95.31 87 HIS A N 1
ATOM 707 C CA . HIS A 1 87 ? -5.020 2.971 1.228 1.00 95.31 87 HIS A CA 1
ATOM 708 C C . HIS A 1 87 ? -4.951 4.306 1.969 1.00 95.31 87 HIS A C 1
ATOM 710 O O . HIS A 1 87 ? -4.900 4.326 3.199 1.00 95.31 87 HIS A O 1
ATOM 716 N N . TYR A 1 88 ? -4.915 5.407 1.225 1.00 96.31 88 TYR A N 1
ATOM 717 C CA . TYR A 1 88 ? -4.865 6.758 1.779 1.00 96.31 88 TYR A CA 1
ATOM 718 C C . TYR A 1 88 ? -6.266 7.360 1.921 1.00 96.31 88 TYR A C 1
ATOM 720 O O . TYR A 1 88 ? -7.157 7.065 1.133 1.00 96.31 88 TYR A O 1
ATOM 728 N N . ALA A 1 89 ? -6.444 8.249 2.889 1.00 95.56 89 ALA A N 1
ATOM 729 C CA . ALA A 1 89 ? -7.590 9.141 3.025 1.00 95.56 89 ALA A CA 1
ATOM 730 C C . ALA A 1 89 ? -7.101 10.536 3.437 1.00 95.56 89 ALA A C 1
ATOM 732 O O . ALA A 1 89 ? -5.927 10.708 3.767 1.00 95.56 89 ALA A O 1
ATOM 733 N N . ILE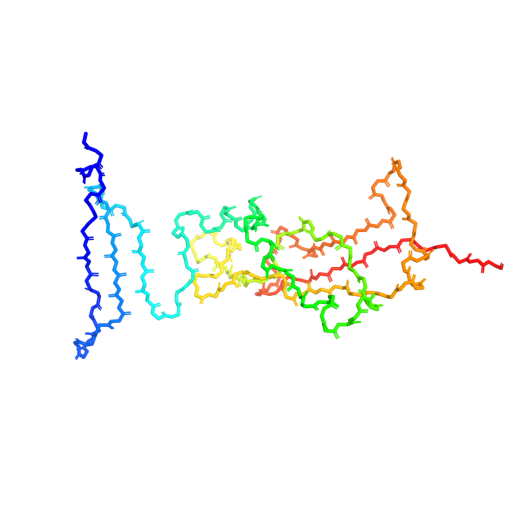 A 1 90 ? -7.995 11.522 3.422 1.00 95.75 90 ILE A N 1
ATOM 734 C CA . ILE A 1 90 ? -7.744 12.830 4.031 1.00 95.75 90 ILE A CA 1
ATOM 735 C C . ILE A 1 90 ? -8.317 12.791 5.444 1.00 95.75 90 ILE A C 1
ATOM 737 O O . ILE A 1 90 ? -9.477 12.431 5.632 1.00 95.75 90 ILE A O 1
ATOM 741 N N . ASP A 1 91 ? -7.505 13.151 6.431 1.00 92.50 91 ASP A N 1
ATOM 742 C CA . ASP A 1 91 ? -7.995 13.388 7.783 1.00 92.50 91 ASP A CA 1
ATOM 743 C C . ASP A 1 91 ? -8.805 14.690 7.819 1.00 92.50 91 ASP A C 1
ATOM 745 O O . ASP A 1 91 ? -8.284 15.757 7.497 1.00 92.50 91 ASP A O 1
ATOM 749 N N . GLU A 1 92 ? -10.072 14.607 8.225 1.00 91.25 92 GLU A N 1
ATOM 750 C CA . GLU A 1 92 ? -11.020 15.732 8.183 1.00 91.25 92 GLU A CA 1
ATOM 751 C C . GLU A 1 92 ? -10.587 16.927 9.050 1.00 91.25 92 GLU A C 1
ATOM 753 O O . GLU A 1 92 ? -10.943 18.066 8.758 1.00 91.25 92 GLU A O 1
ATOM 758 N N . HIS A 1 93 ? -9.795 16.687 10.099 1.00 91.50 93 HIS A N 1
ATOM 759 C CA . HIS A 1 93 ? -9.391 17.721 11.052 1.00 91.50 93 HIS A CA 1
ATOM 760 C C . HIS A 1 93 ? -8.095 18.424 10.640 1.00 91.50 93 HIS A C 1
ATOM 762 O O . HIS A 1 93 ? -7.979 19.643 10.748 1.00 91.50 93 HIS A O 1
ATOM 768 N N . SER A 1 94 ? -7.095 17.662 10.200 1.00 91.25 94 SER A N 1
ATOM 769 C CA . SER A 1 94 ? -5.772 18.184 9.844 1.00 91.25 94 SER A CA 1
ATOM 770 C C . SER A 1 94 ? -5.606 18.476 8.355 1.00 91.25 94 SER A C 1
ATOM 772 O O . SER A 1 94 ? -4.631 19.130 7.981 1.00 91.25 94 SER A O 1
ATOM 774 N N . ASN A 1 95 ? -6.529 17.994 7.515 1.00 90.56 95 ASN A N 1
ATOM 775 C CA . ASN A 1 95 ? -6.468 18.050 6.055 1.00 90.56 95 ASN A CA 1
ATOM 776 C C . ASN A 1 95 ? -5.179 17.431 5.472 1.00 90.56 95 ASN A C 1
ATOM 778 O O . ASN A 1 95 ? -4.697 17.834 4.414 1.00 90.56 95 ASN A O 1
ATOM 782 N N . LYS A 1 96 ? -4.583 16.470 6.189 1.00 91.31 96 LYS A N 1
ATOM 783 C CA . LYS A 1 96 ? -3.381 15.735 5.768 1.00 91.31 96 LYS A CA 1
ATOM 784 C C . LYS A 1 96 ? -3.747 14.338 5.295 1.00 91.31 96 LYS A C 1
ATOM 786 O O . LYS A 1 96 ? -4.739 13.767 5.744 1.00 91.31 96 LYS A O 1
ATOM 791 N N . ASP A 1 97 ? -2.915 13.767 4.423 1.00 92.81 97 ASP A N 1
ATOM 792 C CA . ASP A 1 97 ? -3.066 12.364 4.056 1.00 92.81 97 ASP A CA 1
ATOM 793 C C . ASP A 1 97 ? -2.815 11.470 5.280 1.00 92.81 97 ASP A C 1
ATOM 795 O O . ASP A 1 97 ? -1.842 11.643 6.014 1.00 92.81 97 ASP A O 1
ATOM 799 N N . VAL A 1 98 ? -3.665 10.475 5.485 1.00 94.50 98 VAL A N 1
ATOM 800 C CA . VAL A 1 98 ? -3.523 9.434 6.513 1.00 94.50 98 VAL A CA 1
ATOM 801 C C . VAL A 1 98 ? -3.791 8.073 5.894 1.00 94.50 98 VAL A C 1
ATOM 803 O O . VAL A 1 98 ? -4.426 7.976 4.843 1.00 94.50 98 VAL A O 1
ATOM 806 N N . PHE A 1 99 ? -3.297 7.010 6.518 1.00 96.06 99 PHE A N 1
ATOM 807 C CA . PHE A 1 99 ? -3.724 5.669 6.142 1.00 96.06 99 PHE A CA 1
ATOM 808 C C . PHE A 1 99 ? -5.128 5.392 6.676 1.00 96.06 99 PHE A C 1
ATOM 810 O O . PHE A 1 99 ? -5.467 5.723 7.815 1.00 96.06 99 PHE A O 1
ATOM 817 N N . MET A 1 100 ? -5.953 4.777 5.835 1.00 95.81 100 MET A N 1
ATOM 818 C CA . MET A 1 100 ? -7.283 4.329 6.218 1.00 95.81 100 MET A CA 1
ATOM 819 C C . MET A 1 100 ? -7.198 3.305 7.354 1.00 95.81 100 MET A C 1
ATOM 821 O O . MET A 1 100 ? -6.360 2.409 7.337 1.00 95.81 100 MET A O 1
ATOM 825 N N . ARG A 1 101 ? -8.113 3.412 8.322 1.00 94.75 101 ARG A N 1
ATOM 826 C CA . ARG A 1 101 ? -8.144 2.564 9.530 1.00 94.75 101 ARG A CA 1
ATOM 827 C C . ARG A 1 101 ? -9.136 1.408 9.450 1.00 94.75 101 ARG A C 1
ATOM 829 O O . ARG A 1 101 ? -9.375 0.726 10.443 1.00 94.75 101 ARG A O 1
ATOM 836 N N . ASN A 1 102 ? -9.728 1.199 8.280 1.00 94.56 102 ASN A N 1
ATOM 837 C CA . ASN A 1 102 ? -10.620 0.085 7.962 1.00 94.56 102 ASN A CA 1
ATOM 838 C C . ASN A 1 102 ? -10.012 -0.899 6.951 1.00 94.56 102 ASN A C 1
ATOM 840 O O . ASN A 1 102 ? -10.551 -1.985 6.753 1.00 94.56 102 ASN A O 1
ATOM 844 N N . LEU A 1 103 ? -8.887 -0.540 6.327 1.00 93.88 103 LEU A N 1
ATOM 845 C CA . LEU A 1 103 ? -8.199 -1.342 5.322 1.00 93.88 103 LEU A CA 1
ATOM 846 C C . LEU A 1 103 ? -6.718 -1.441 5.665 1.00 93.88 103 LEU A C 1
ATOM 848 O O . LEU A 1 103 ? -6.104 -0.471 6.093 1.00 93.88 103 LEU A O 1
ATOM 852 N N . CYS A 1 104 ? -6.127 -2.609 5.427 1.00 92.31 104 CYS A N 1
ATOM 853 C CA . CYS A 1 104 ? -4.690 -2.790 5.587 1.00 92.31 104 CYS A CA 1
ATOM 854 C C . CYS A 1 104 ? -3.920 -1.941 4.562 1.00 92.31 104 CYS A C 1
ATOM 856 O O . CYS A 1 104 ? -4.178 -2.071 3.358 1.00 92.31 104 CYS A O 1
ATOM 858 N N . PRO A 1 105 ? -2.972 -1.084 4.989 1.00 94.75 105 PRO A N 1
ATOM 859 C CA . PRO A 1 105 ? -2.038 -0.465 4.066 1.00 94.75 105 PRO A CA 1
ATOM 860 C C . PRO A 1 105 ? -1.193 -1.523 3.348 1.00 94.75 105 PRO A C 1
ATOM 862 O O . PRO A 1 105 ? -0.633 -2.422 3.975 1.00 94.75 105 PRO A O 1
ATOM 865 N N . ALA A 1 106 ? -1.095 -1.415 2.026 1.00 91.81 106 ALA A N 1
ATOM 866 C CA . ALA A 1 106 ? -0.477 -2.406 1.156 1.00 91.81 106 ALA A CA 1
ATOM 867 C C . ALA A 1 106 ? 0.402 -1.766 0.069 1.00 91.81 106 ALA A C 1
ATOM 869 O O . ALA A 1 106 ? 0.139 -0.659 -0.406 1.00 91.81 106 ALA A O 1
ATOM 870 N N . TRP A 1 107 ? 1.424 -2.501 -0.372 1.00 93.38 107 TRP A N 1
ATOM 871 C CA . TRP A 1 107 ? 2.190 -2.198 -1.585 1.00 93.38 107 TRP A CA 1
ATOM 872 C C . TRP A 1 107 ? 1.602 -2.990 -2.747 1.00 93.38 107 TRP A C 1
ATOM 874 O O . TRP A 1 107 ? 2.200 -3.944 -3.231 1.00 93.38 107 TRP A O 1
ATOM 884 N N . ALA A 1 108 ? 0.378 -2.659 -3.131 1.00 90.75 108 ALA A N 1
ATOM 885 C CA . ALA A 1 108 ? -0.321 -3.393 -4.183 1.00 90.75 108 ALA A CA 1
ATOM 886 C C . ALA A 1 108 ? -0.069 -2.810 -5.586 1.00 90.75 108 ALA A C 1
ATOM 888 O O . ALA A 1 108 ? -0.529 -3.371 -6.574 1.00 90.75 108 ALA A O 1
ATOM 889 N N . ASP A 1 109 ? 0.661 -1.697 -5.678 1.00 92.50 109 ASP A N 1
ATOM 890 C CA . ASP A 1 109 ? 1.127 -1.109 -6.933 1.00 92.50 109 ASP A CA 1
ATOM 891 C C . ASP A 1 109 ? 2.611 -1.459 -7.098 1.00 92.50 109 ASP A C 1
ATOM 893 O O . ASP A 1 109 ? 3.430 -1.116 -6.241 1.00 92.50 109 ASP A O 1
ATOM 897 N N . ARG A 1 110 ? 2.940 -2.214 -8.152 1.00 91.25 110 ARG A N 1
ATOM 898 C CA . ARG A 1 110 ? 4.247 -2.858 -8.348 1.00 91.25 110 ARG A CA 1
ATOM 899 C C . ARG A 1 110 ? 4.700 -2.700 -9.794 1.00 91.25 110 ARG A C 1
ATOM 901 O O . ARG A 1 110 ? 3.876 -2.742 -10.707 1.00 91.25 110 ARG A O 1
ATOM 908 N N . VAL A 1 111 ? 6.005 -2.566 -10.011 1.00 92.88 111 VAL A N 1
ATOM 909 C CA . VAL A 1 111 ? 6.606 -2.640 -11.348 1.00 92.88 111 VAL A CA 1
ATOM 910 C C . VAL A 1 111 ? 7.519 -3.854 -11.400 1.00 92.88 111 VAL A C 1
ATOM 912 O O . VAL A 1 111 ? 8.563 -3.887 -10.754 1.00 92.88 111 VAL A O 1
ATOM 915 N N . LEU A 1 112 ? 7.109 -4.843 -12.189 1.00 91.56 112 LEU A N 1
ATOM 916 C CA . LEU A 1 112 ? 7.868 -6.064 -12.429 1.00 91.56 112 LEU A CA 1
ATOM 917 C C . LEU A 1 112 ? 8.497 -6.023 -13.821 1.00 91.56 112 LEU A C 1
ATOM 919 O O . LEU A 1 112 ? 7.917 -5.490 -14.768 1.00 91.56 112 LEU A O 1
ATOM 923 N N . TYR A 1 113 ? 9.669 -6.626 -13.961 1.00 91.12 113 TYR A N 1
ATOM 924 C CA . TYR A 1 113 ? 10.407 -6.693 -15.221 1.00 91.12 113 TYR A CA 1
ATOM 925 C C . TYR A 1 113 ? 11.083 -8.057 -15.377 1.00 91.12 113 TYR A C 1
ATOM 927 O O . TYR A 1 113 ? 11.137 -8.848 -14.444 1.00 91.12 113 TYR A O 1
ATOM 935 N N . ASN A 1 114 ? 11.558 -8.391 -16.575 1.00 91.75 114 ASN A N 1
ATOM 936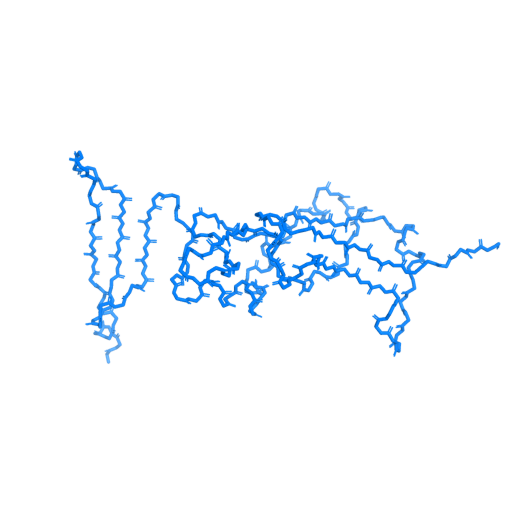 C CA .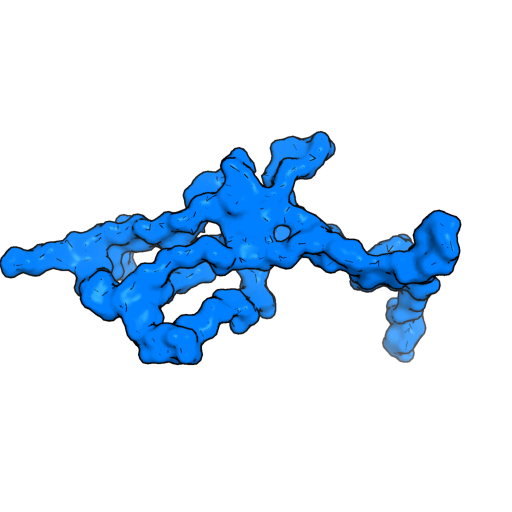 ASN A 1 114 ? 12.262 -9.654 -16.815 1.00 91.75 114 ASN A CA 1
ATOM 937 C C . ASN A 1 114 ? 13.788 -9.468 -16.745 1.00 91.75 114 ASN A C 1
ATOM 939 O O . ASN A 1 114 ? 14.293 -8.347 -16.694 1.00 91.75 114 ASN A O 1
ATOM 943 N N . HIS A 1 115 ? 14.526 -10.578 -16.806 1.00 90.94 115 HIS A N 1
ATOM 944 C CA . HIS A 1 115 ? 15.994 -10.569 -16.830 1.00 90.94 115 HIS A CA 1
ATOM 945 C C . HIS A 1 115 ? 16.574 -9.672 -17.937 1.00 90.94 115 HIS A C 1
ATOM 947 O O . HIS A 1 115 ? 17.509 -8.928 -17.683 1.00 90.94 115 HIS A O 1
ATOM 953 N N . ARG A 1 116 ? 15.973 -9.655 -19.138 1.00 91.25 116 ARG A N 1
ATOM 954 C CA . ARG A 1 116 ? 16.470 -8.833 -20.256 1.00 91.25 116 ARG A CA 1
ATOM 955 C C . ARG A 1 116 ? 16.416 -7.340 -19.950 1.00 91.25 116 ARG A C 1
ATOM 957 O O . ARG A 1 116 ? 17.324 -6.619 -20.329 1.00 91.25 116 ARG A O 1
ATOM 964 N N . ALA A 1 117 ? 15.351 -6.874 -19.301 1.00 90.56 117 ALA A N 1
ATOM 965 C CA . ALA A 1 117 ? 15.244 -5.485 -18.866 1.00 90.56 117 ALA A CA 1
ATOM 966 C C . ALA A 1 117 ? 16.226 -5.184 -17.725 1.00 90.56 117 ALA A C 1
ATOM 968 O O . ALA A 1 117 ? 16.889 -4.153 -17.754 1.00 90.56 117 ALA A O 1
ATOM 969 N N . SER A 1 118 ? 16.372 -6.115 -16.777 1.00 89.06 118 SER A N 1
ATOM 970 C CA . SER A 1 118 ? 17.335 -6.000 -15.676 1.00 89.06 118 SER A CA 1
ATOM 971 C C . SER A 1 118 ? 18.774 -5.837 -16.177 1.00 89.06 118 SER A C 1
ATOM 973 O O . SER A 1 118 ? 19.486 -4.966 -15.685 1.00 89.06 118 SER A O 1
ATOM 975 N N . ASP A 1 119 ? 19.166 -6.591 -17.210 1.00 88.75 119 ASP A N 1
ATOM 976 C CA . ASP A 1 119 ? 20.494 -6.514 -17.836 1.00 88.75 119 ASP A CA 1
ATOM 977 C C . ASP A 1 119 ? 20.771 -5.159 -18.513 1.00 88.75 119 ASP A C 1
ATOM 979 O O . ASP A 1 119 ? 21.927 -4.805 -18.760 1.00 88.75 119 ASP A O 1
ATOM 983 N N . LEU A 1 120 ? 19.720 -4.404 -18.852 1.00 89.12 120 LEU A N 1
ATOM 984 C CA . LEU A 1 120 ? 19.836 -3.089 -19.480 1.00 89.12 120 LEU A CA 1
ATOM 985 C C . LEU A 1 120 ? 19.958 -1.957 -18.457 1.00 89.12 120 LEU A C 1
ATOM 987 O O . LEU A 1 120 ? 20.454 -0.889 -18.821 1.00 89.12 120 LEU A O 1
ATOM 991 N N . PHE A 1 121 ? 19.509 -2.156 -17.214 1.00 88.56 121 PHE A N 1
ATOM 992 C CA . PHE A 1 121 ? 19.513 -1.117 -16.186 1.00 88.56 121 PHE A CA 1
ATOM 993 C C . PHE A 1 121 ? 20.940 -0.742 -15.772 1.00 88.56 121 PHE A C 1
ATOM 995 O O . PHE A 1 121 ? 21.763 -1.590 -15.412 1.00 88.56 121 PHE A O 1
ATOM 1002 N N . ARG A 1 122 ? 21.238 0.562 -15.786 1.00 78.06 122 ARG A N 1
ATOM 1003 C CA . ARG A 1 122 ? 22.476 1.096 -15.215 1.00 78.06 122 ARG A CA 1
ATOM 1004 C C . ARG A 1 122 ? 22.389 1.127 -13.695 1.00 78.06 122 ARG A C 1
ATOM 1006 O O . ARG A 1 122 ? 21.606 1.881 -13.122 1.00 78.06 122 ARG A O 1
ATOM 1013 N N . HIS A 1 123 ? 23.263 0.360 -13.060 1.00 70.88 123 HIS A N 1
ATOM 1014 C CA . HIS A 1 123 ? 23.473 0.369 -11.618 1.00 70.88 123 HIS A CA 1
ATOM 1015 C C . HIS A 1 123 ? 24.754 1.159 -11.320 1.00 70.88 123 HIS A C 1
ATOM 1017 O O . HIS A 1 123 ? 25.762 0.586 -10.909 1.00 70.88 123 HIS A O 1
ATOM 1023 N N . ASP A 1 124 ? 24.767 2.461 -11.620 1.00 62.06 124 ASP A N 1
ATOM 1024 C CA . ASP A 1 124 ? 25.954 3.287 -11.379 1.00 62.06 124 ASP A CA 1
ATOM 1025 C C . ASP A 1 124 ? 26.189 3.397 -9.864 1.00 62.06 124 ASP A C 1
ATOM 1027 O O . ASP A 1 124 ? 25.449 4.052 -9.133 1.00 62.06 124 ASP A O 1
ATOM 1031 N N . SER A 1 125 ? 27.233 2.728 -9.375 1.00 54.91 125 SER A N 1
ATOM 1032 C CA . SER A 1 125 ? 27.508 2.500 -7.948 1.00 54.91 125 SER A CA 1
ATOM 1033 C C . SER A 1 125 ? 27.936 3.748 -7.164 1.00 54.91 125 SER A C 1
ATOM 1035 O O . SER A 1 125 ? 28.121 3.670 -5.952 1.00 54.91 125 SER A O 1
ATOM 1037 N N . PHE A 1 126 ? 28.073 4.900 -7.829 1.00 53.41 126 PHE A N 1
ATOM 1038 C CA . PHE A 1 126 ? 28.592 6.135 -7.230 1.00 53.41 126 PHE A CA 1
ATOM 1039 C C . PHE A 1 126 ? 27.605 7.309 -7.208 1.00 53.41 126 PHE A C 1
ATOM 1041 O O . PHE A 1 126 ? 27.852 8.280 -6.497 1.00 53.41 126 PHE A O 1
ATOM 1048 N N . CYS A 1 127 ? 26.478 7.243 -7.923 1.00 47.19 127 CYS A N 1
ATOM 1049 C CA . CYS A 1 127 ? 25.432 8.266 -7.871 1.00 47.19 127 CYS A CA 1
ATOM 1050 C C . CYS A 1 127 ? 24.062 7.594 -7.936 1.00 47.19 127 CYS A C 1
ATOM 1052 O O . CYS A 1 127 ? 23.779 6.824 -8.844 1.00 47.19 127 CYS A O 1
ATOM 1054 N N . ALA A 1 128 ? 23.188 7.930 -6.993 1.00 50.34 128 ALA A N 1
ATOM 1055 C CA . ALA A 1 128 ? 21.815 7.442 -6.882 1.00 50.34 128 ALA A CA 1
ATOM 1056 C C . ALA A 1 128 ? 20.874 7.858 -8.048 1.00 50.34 128 ALA A C 1
ATOM 1058 O O . ALA A 1 128 ? 19.676 8.016 -7.837 1.00 50.34 128 ALA A O 1
ATOM 1059 N N . SER A 1 129 ? 21.383 8.094 -9.263 1.00 59.59 129 SER A N 1
ATOM 1060 C CA . SER A 1 129 ? 20.645 8.712 -10.376 1.00 59.59 129 SER A CA 1
ATOM 1061 C C . SER A 1 129 ? 20.249 7.756 -11.504 1.00 59.59 129 SER A C 1
ATOM 1063 O O . SER A 1 129 ? 19.467 8.148 -12.368 1.00 59.59 129 SER A O 1
ATOM 1065 N N . GLY A 1 130 ? 20.758 6.520 -11.524 1.00 71.88 130 GLY A N 1
ATOM 1066 C CA . GLY A 1 130 ? 20.483 5.579 -12.615 1.00 71.88 130 GLY A CA 1
ATOM 1067 C C . GLY A 1 130 ? 19.132 4.871 -12.516 1.00 71.88 130 GLY A C 1
ATOM 1068 O O . GLY A 1 130 ? 18.561 4.527 -13.549 1.00 71.88 130 GLY A O 1
ATOM 1069 N N . LEU A 1 131 ? 18.619 4.666 -11.299 1.00 84.88 131 LEU A N 1
ATOM 1070 C CA . LEU A 1 131 ? 17.411 3.885 -11.050 1.00 84.88 131 LEU A CA 1
ATOM 1071 C C . LEU A 1 131 ? 16.659 4.412 -9.818 1.00 84.88 131 LEU A C 1
ATOM 1073 O O . LEU A 1 131 ? 17.217 4.522 -8.729 1.00 84.88 131 LEU A O 1
ATOM 1077 N N . TYR A 1 132 ? 15.376 4.717 -9.990 1.00 90.50 132 TYR A N 1
ATOM 1078 C CA . TYR A 1 132 ? 14.440 5.100 -8.938 1.00 90.50 132 TYR A CA 1
ATOM 1079 C C . TYR A 1 132 ? 13.236 4.166 -8.983 1.00 90.50 132 TYR A C 1
ATOM 1081 O O . TYR A 1 132 ? 12.605 4.041 -10.027 1.00 90.50 132 TYR A O 1
ATOM 1089 N N . TYR A 1 133 ? 12.890 3.559 -7.848 1.00 93.06 133 TYR A N 1
ATOM 1090 C CA . TYR A 1 133 ? 11.662 2.787 -7.683 1.00 93.06 133 TYR A CA 1
ATOM 1091 C C . TYR A 1 133 ? 10.913 3.274 -6.443 1.00 93.06 133 TYR A C 1
ATOM 1093 O O . TYR A 1 133 ? 11.391 3.110 -5.316 1.00 93.06 133 TYR A O 1
ATOM 1101 N N . GLY A 1 134 ? 9.762 3.920 -6.632 1.00 94.81 134 GLY A N 1
ATOM 1102 C CA . GLY A 1 134 ? 9.104 4.622 -5.535 1.00 94.81 134 GLY A CA 1
ATOM 1103 C C . GLY A 1 134 ? 7.722 5.179 -5.839 1.00 94.81 134 GLY A C 1
ATOM 1104 O O . GLY A 1 134 ? 7.193 5.031 -6.939 1.00 94.81 134 GLY A O 1
ATOM 1105 N N . LEU A 1 135 ? 7.144 5.823 -4.822 1.00 95.56 135 LEU A N 1
ATOM 1106 C CA . LEU A 1 135 ? 5.872 6.527 -4.935 1.00 95.56 135 LEU A CA 1
ATOM 1107 C C . LEU A 1 135 ? 6.051 7.858 -5.655 1.00 95.56 135 LEU A C 1
ATOM 1109 O O . LEU A 1 135 ? 6.844 8.707 -5.249 1.00 95.56 135 LEU A O 1
ATOM 1113 N N . VAL A 1 136 ? 5.211 8.082 -6.652 1.00 94.19 136 VAL A N 1
ATOM 1114 C CA . VAL A 1 136 ? 4.940 9.417 -7.168 1.00 94.19 136 VAL A CA 1
ATOM 1115 C C . VAL A 1 136 ? 4.104 10.164 -6.129 1.00 94.19 136 VAL A C 1
ATOM 1117 O O . VAL A 1 136 ? 3.195 9.590 -5.528 1.00 94.19 136 VAL A O 1
ATOM 1120 N N . ALA A 1 137 ? 4.406 11.450 -5.929 1.00 91.81 137 ALA A N 1
ATOM 1121 C CA . ALA A 1 137 ? 3.699 12.308 -4.978 1.00 91.81 137 ALA A CA 1
ATOM 1122 C C . ALA A 1 137 ? 3.742 11.782 -3.525 1.00 91.81 137 ALA A C 1
ATOM 1124 O O . ALA A 1 137 ? 2.735 11.764 -2.817 1.00 91.81 137 ALA A O 1
ATOM 1125 N N . ASP A 1 138 ? 4.919 11.352 -3.054 1.00 87.94 138 ASP A N 1
ATOM 1126 C CA . ASP A 1 138 ? 5.074 10.758 -1.716 1.00 87.94 138 ASP A CA 1
ATOM 1127 C C . ASP A 1 138 ? 4.521 11.659 -0.591 1.00 87.94 138 ASP A C 1
ATOM 1129 O O . ASP A 1 138 ? 3.848 11.169 0.325 1.00 87.94 138 ASP A O 1
ATOM 1133 N N . THR A 1 139 ? 4.698 12.980 -0.709 1.00 88.56 139 THR A N 1
ATOM 1134 C CA . THR A 1 139 ? 4.236 13.979 0.271 1.00 88.56 139 THR A CA 1
ATOM 1135 C C . THR A 1 139 ? 2.822 14.501 0.036 1.00 88.56 139 THR A C 1
ATOM 1137 O O . THR A 1 139 ? 2.231 15.028 0.971 1.00 88.56 139 THR A O 1
ATOM 1140 N N . GLU A 1 140 ? 2.256 14.326 -1.160 1.00 92.31 140 GLU A N 1
ATOM 1141 C CA . GLU A 1 140 ? 0.969 14.926 -1.531 1.00 92.31 140 GLU A CA 1
ATOM 1142 C C . GLU A 1 140 ? -0.151 13.886 -1.549 1.00 92.31 140 GLU A C 1
ATOM 1144 O O . GLU A 1 140 ? 0.049 12.726 -1.927 1.00 92.31 140 GLU A O 1
ATOM 1149 N N . TYR A 1 141 ? -1.358 14.288 -1.158 1.00 94.50 141 TYR A N 1
ATOM 1150 C CA . TYR A 1 141 ? -2.538 13.463 -1.388 1.00 94.50 141 TYR A CA 1
ATOM 1151 C C . TYR A 1 141 ? -2.967 13.591 -2.850 1.00 94.50 141 TYR A C 1
ATOM 1153 O O . TYR A 1 141 ? -3.398 14.653 -3.288 1.00 94.50 141 TYR A O 1
ATOM 1161 N N . VAL A 1 142 ? -2.881 12.493 -3.598 1.00 95.38 142 VAL A N 1
ATOM 1162 C CA . VAL A 1 142 ? -3.333 12.424 -5.000 1.00 95.38 142 VAL A CA 1
ATOM 1163 C C . VAL A 1 142 ? -4.499 11.452 -5.199 1.00 95.38 142 VAL A C 1
ATOM 1165 O O . VAL A 1 142 ? -4.989 11.282 -6.310 1.00 95.38 142 VAL A O 1
ATOM 1168 N N . GLY A 1 143 ? -4.955 10.818 -4.117 1.00 95.31 143 GLY A N 1
ATOM 1169 C CA . GLY A 1 143 ? -6.010 9.811 -4.115 1.00 95.31 143 GLY A CA 1
ATOM 1170 C C . GLY A 1 143 ? -5.736 8.707 -3.097 1.00 95.31 143 GLY A C 1
ATOM 1171 O O . GLY A 1 143 ? -4.691 8.688 -2.444 1.00 95.31 143 GLY A O 1
ATOM 1172 N N . GLN A 1 144 ? -6.663 7.750 -2.991 1.00 96.06 144 GLN A N 1
ATOM 1173 C CA . GLN A 1 144 ? -6.502 6.591 -2.101 1.00 96.06 144 GLN A CA 1
ATOM 1174 C C . GLN A 1 144 ? -5.333 5.680 -2.511 1.00 96.06 144 GLN A C 1
ATOM 1176 O O . GLN A 1 144 ? -4.812 4.925 -1.688 1.00 96.06 144 GLN A O 1
ATOM 1181 N N . HIS A 1 145 ? -4.921 5.779 -3.776 1.00 96.25 145 HIS A N 1
ATOM 1182 C CA . HIS A 1 145 ? -3.805 5.068 -4.380 1.00 96.25 145 HIS A CA 1
ATOM 1183 C C . HIS A 1 145 ? -2.782 6.093 -4.860 1.00 96.25 145 HIS A C 1
ATOM 1185 O O . HIS A 1 145 ? -3.088 6.931 -5.710 1.00 96.25 145 HIS A O 1
ATOM 1191 N N . LYS A 1 146 ? -1.563 6.020 -4.331 1.00 95.94 146 LYS A N 1
ATOM 1192 C CA . LYS A 1 146 ? -0.434 6.793 -4.841 1.00 95.94 146 LYS A CA 1
ATOM 1193 C C . LYS A 1 146 ? 0.230 6.013 -5.979 1.00 95.94 146 LYS A C 1
ATOM 1195 O O . LYS A 1 146 ? 0.519 4.828 -5.788 1.00 95.94 146 LYS A O 1
ATOM 1200 N N . PRO A 1 147 ? 0.484 6.632 -7.146 1.00 96.31 147 PRO A N 1
ATOM 1201 C CA . PRO A 1 147 ? 1.137 5.937 -8.248 1.00 96.31 147 PRO A CA 1
ATOM 1202 C C . PRO A 1 147 ? 2.538 5.462 -7.852 1.00 96.31 147 PRO A C 1
ATOM 1204 O O . PRO A 1 147 ? 3.249 6.150 -7.121 1.00 96.31 147 PRO A O 1
ATOM 1207 N N . VAL A 1 148 ? 2.948 4.305 -8.362 1.00 96.50 148 VAL A N 1
ATOM 1208 C CA . VAL A 1 148 ? 4.310 3.775 -8.216 1.00 96.50 148 VAL A CA 1
ATOM 1209 C C . VAL A 1 148 ? 5.005 3.855 -9.569 1.00 96.50 148 VAL A C 1
ATOM 1211 O O . VAL A 1 148 ? 4.414 3.507 -10.590 1.00 96.50 148 VAL A O 1
ATOM 1214 N N . ALA A 1 149 ? 6.255 4.311 -9.580 1.00 95.69 149 ALA A N 1
ATOM 1215 C CA . ALA A 1 149 ? 7.056 4.434 -10.789 1.00 95.69 149 ALA A CA 1
ATOM 1216 C C . ALA A 1 149 ? 8.430 3.782 -10.616 1.00 95.69 149 ALA A C 1
ATOM 1218 O O . ALA A 1 149 ? 9.075 3.932 -9.576 1.00 95.69 149 ALA A O 1
ATOM 1219 N N . LEU A 1 150 ? 8.876 3.105 -11.675 1.00 93.56 150 LEU A N 1
ATOM 1220 C CA . LEU A 1 150 ? 10.263 2.715 -11.893 1.00 93.56 150 LEU A CA 1
ATOM 1221 C C . LEU A 1 150 ? 10.829 3.613 -12.998 1.00 93.56 150 LEU A C 1
ATOM 1223 O O . LEU A 1 150 ? 10.364 3.568 -14.135 1.00 93.56 150 LEU A O 1
ATOM 1227 N N . HIS A 1 151 ? 11.816 4.434 -12.668 1.00 91.88 151 HIS A N 1
ATOM 1228 C CA . HIS A 1 151 ? 12.551 5.261 -13.616 1.00 91.88 151 HIS A CA 1
ATOM 1229 C C . HIS A 1 151 ? 13.984 4.747 -13.687 1.00 91.88 151 HIS A C 1
ATOM 1231 O O . HIS A 1 151 ? 14.677 4.756 -12.675 1.00 91.88 151 HIS A O 1
ATOM 1237 N N . ALA A 1 152 ? 14.420 4.286 -14.858 1.00 89.19 152 ALA A N 1
ATOM 1238 C CA . ALA A 1 152 ? 15.739 3.693 -15.038 1.00 89.19 152 ALA A CA 1
ATOM 1239 C C . ALA A 1 152 ? 16.416 4.209 -16.312 1.00 89.19 152 ALA A C 1
ATOM 1241 O O . ALA A 1 152 ? 15.786 4.337 -17.362 1.00 89.19 152 ALA A O 1
ATOM 1242 N N . SER A 1 153 ? 17.719 4.459 -16.223 1.00 87.44 153 SER A N 1
ATOM 1243 C CA . SER A 1 153 ? 18.582 4.679 -17.381 1.00 87.44 153 SER A CA 1
ATOM 1244 C C . SER A 1 153 ? 19.027 3.334 -17.945 1.00 87.44 153 SER A C 1
ATOM 1246 O O . SER A 1 153 ? 19.519 2.482 -17.203 1.00 87.44 153 SER A O 1
ATOM 1248 N N . ILE A 1 154 ? 18.888 3.156 -19.260 1.00 86.00 154 ILE A N 1
ATOM 1249 C CA . ILE A 1 154 ? 19.254 1.910 -19.942 1.00 86.00 154 ILE A CA 1
ATOM 1250 C C . ILE A 1 154 ? 20.469 2.073 -20.856 1.00 86.00 154 ILE A C 1
ATOM 1252 O O . ILE A 1 154 ? 20.644 3.103 -21.507 1.00 86.00 154 ILE A O 1
ATOM 1256 N N . CYS A 1 155 ? 21.299 1.034 -20.931 1.00 76.25 155 CYS A N 1
ATOM 1257 C CA . CYS A 1 155 ? 22.369 0.917 -21.920 1.00 76.25 155 CYS A CA 1
ATOM 1258 C C . CYS A 1 155 ? 21.856 0.194 -23.165 1.00 76.25 155 CYS A C 1
ATOM 1260 O O . CYS A 1 155 ? 21.703 -1.026 -23.152 1.00 76.25 155 CYS A O 1
ATOM 1262 N N . LEU A 1 156 ? 21.656 0.915 -24.266 1.00 78.81 156 LEU A N 1
ATOM 1263 C CA . LEU A 1 156 ? 21.448 0.272 -25.560 1.00 78.81 156 LEU A CA 1
ATOM 1264 C C . LEU A 1 156 ? 22.814 -0.160 -26.106 1.00 78.81 156 LEU A C 1
ATOM 1266 O O . LEU A 1 156 ? 23.711 0.667 -26.266 1.00 78.81 156 LEU A O 1
ATOM 1270 N N . LYS A 1 157 ? 22.997 -1.463 -26.336 1.00 68.75 157 LYS A N 1
ATOM 1271 C CA . LYS A 1 157 ? 24.159 -1.963 -27.078 1.00 68.75 157 LYS A CA 1
ATOM 1272 C C . LYS A 1 157 ? 23.916 -1.656 -28.557 1.00 68.75 157 LYS A C 1
ATOM 1274 O O . LYS A 1 157 ? 22.919 -2.131 -29.098 1.00 68.75 157 LYS A O 1
ATOM 1279 N N . ASN A 1 158 ? 24.782 -0.833 -29.148 1.00 57.81 158 ASN A N 1
ATOM 1280 C CA . ASN A 1 158 ? 24.848 -0.640 -30.600 1.00 57.81 158 ASN A CA 1
ATOM 1281 C C . ASN A 1 158 ? 25.371 -1.903 -31.285 1.00 57.81 158 ASN A C 1
ATOM 1283 O O . ASN A 1 158 ? 26.250 -2.564 -30.681 1.00 57.81 158 ASN A O 1
#

Radius of gyration: 21.33 Å; Cα contacts (8 Å, |Δi|>4): 246; chains: 1; bounding box: 59×37×71 Å

Sequence (158 aa):
DFAHTQRATSYAKTGEDGTIEGIEQRDREGRKLVTVESQRFDLHTIHDWFFRLGRGQMVKKYNGELAQVVFGGKLLEESVFFRPSRHYAIDEHSNKDVFMRNLCPAWADRVLYNHRASDLFRHDSFCAS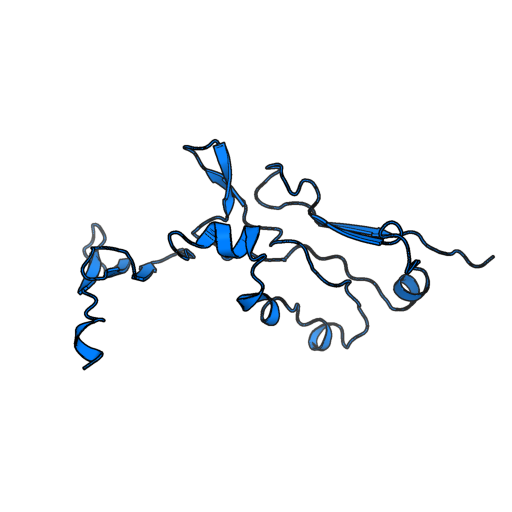GLYYGLVADTEYVGQHKPVALHASICLKN

Secondary structure (DSSP, 8-state):
-TTSTT-PEEEEEE-TTS-EEEEEEE-TT--EEEEEETT----GGGHHHHHHTSTTGGGGGG---SHHHHSTT-EEE----SPP-B-EEE-TTT--EEE-SSS--B-----EEEHHHHTTB---TT-TTSEEEEETTTTS---SB--EEEEE-B----

Nearest PDB structures (foldseek):
  1dd9-assembly1_A  TM=4.812E-01  e=6.610E+00  Escherichia coli
  5xbs-assembly1_B  TM=3.512E-01  e=3.636E+00  Aeropyrum pernix K1
  5ebz-assembly2_L  TM=2.251E-01  e=1.397E+00  Homo sapiens
  2h66-assembly1_I  TM=3.045E-01  e=4.097E+00  Plasmodium vivax

Mean predicted aligned error: 7.64 Å